Protein AF-A0A256IQ29-F1 (afdb_monomer_lite)

Secondary structure (DSSP, 8-state):
--SSHHHHHHHHHHHHHT----------S--SSSHHHHHHHHHHH-EEEEEEE--STT--EEEEEEEHHHHHHHHHH--TT--THHHHHHHHHHHHHHHHHH-TTEEEEEEEEPPPP-S-----TT-------------EEEESPPPPTT---EEEEEEEEPPS-SSSSS--EEEEEEEE-

Organism: NCBI:txid1383851

Radius of gyration: 22.49 Å; chains: 1; bounding box: 58×73×50 Å

Structure (mmCIF, N/CA/C/O backbone):
data_AF-A0A256IQ29-F1
#
_entry.id   AF-A0A256IQ29-F1
#
loop_
_atom_site.group_PDB
_atom_site.id
_atom_site.type_symbol
_atom_site.label_atom_id
_atom_site.label_alt_id
_atom_site.label_comp_id
_atom_site.label_asym_id
_atom_site.label_entity_id
_atom_site.label_seq_id
_atom_site.pdbx_PDB_ins_code
_atom_site.Cartn_x
_atom_site.Cartn_y
_atom_site.Cartn_z
_atom_site.occupancy
_atom_site.B_iso_or_equiv
_atom_site.auth_seq_id
_atom_site.auth_comp_id
_atom_site.auth_asym_id
_atom_site.auth_atom_id
_atom_site.pdbx_PDB_model_num
ATOM 1 N N . MET A 1 1 ? -9.097 -50.542 -24.139 1.00 53.50 1 MET A N 1
ATOM 2 C CA . MET A 1 1 ? -8.235 -49.340 -24.167 1.00 53.50 1 MET A CA 1
ATOM 3 C C . MET A 1 1 ? -9.128 -48.101 -24.123 1.00 53.50 1 MET A C 1
ATOM 5 O O . MET A 1 1 ? -9.538 -47.631 -25.170 1.00 53.50 1 MET A O 1
ATOM 9 N N . THR A 1 2 ? -9.501 -47.631 -22.929 1.00 51.19 2 THR A N 1
ATOM 10 C CA . THR A 1 2 ? -10.419 -46.484 -22.710 1.00 51.19 2 THR A CA 1
ATOM 11 C C . THR A 1 2 ? -10.137 -45.781 -21.369 1.00 51.19 2 THR A C 1
ATOM 13 O O . THR A 1 2 ? -11.046 -45.243 -20.751 1.00 51.19 2 THR A O 1
ATOM 16 N N . SER A 1 3 ? -8.895 -45.820 -20.865 1.00 56.53 3 SER A N 1
ATOM 17 C CA . SER A 1 3 ? -8.607 -45.416 -19.473 1.00 56.53 3 SER A CA 1
ATOM 18 C C . SER A 1 3 ? -7.755 -44.156 -19.305 1.00 56.53 3 SER A C 1
ATOM 20 O O . SER A 1 3 ? -7.631 -43.680 -18.188 1.00 56.53 3 SER A O 1
ATOM 22 N N . THR A 1 4 ? -7.181 -43.589 -20.367 1.00 57.78 4 THR A N 1
ATOM 23 C CA . THR A 1 4 ? -6.325 -42.389 -20.254 1.00 57.78 4 THR A CA 1
ATOM 24 C C . THR A 1 4 ? -7.068 -41.086 -20.536 1.00 57.78 4 THR A C 1
ATOM 26 O O . THR A 1 4 ? -6.668 -40.035 -20.054 1.00 57.78 4 THR A O 1
ATOM 29 N N . VAL A 1 5 ? -8.177 -41.136 -21.279 1.00 58.78 5 VAL A N 1
ATOM 30 C CA . VAL A 1 5 ? -8.942 -39.930 -21.640 1.00 58.78 5 VAL A CA 1
ATOM 31 C C . VAL A 1 5 ? -9.819 -39.450 -20.480 1.00 58.78 5 VAL A C 1
ATOM 33 O O . VAL A 1 5 ? -9.940 -38.247 -20.277 1.00 58.78 5 VAL A O 1
ATOM 36 N N . LEU A 1 6 ? -10.362 -40.375 -19.675 1.00 60.03 6 LEU A N 1
ATOM 37 C CA . LEU A 1 6 ? -11.176 -40.023 -18.506 1.00 60.03 6 LEU A CA 1
ATOM 38 C C . LEU A 1 6 ? -10.358 -39.310 -17.421 1.00 60.03 6 LEU A C 1
ATOM 40 O O . LEU A 1 6 ? -10.854 -38.355 -16.828 1.00 60.03 6 LEU A O 1
ATOM 44 N N . ASP A 1 7 ? -9.103 -39.710 -17.213 1.00 59.84 7 ASP A N 1
ATOM 45 C CA . ASP A 1 7 ? -8.251 -39.153 -16.155 1.00 59.84 7 ASP A CA 1
ATOM 46 C C . ASP A 1 7 ? -7.838 -37.700 -16.453 1.00 59.84 7 ASP A C 1
ATOM 48 O O . ASP A 1 7 ? -7.867 -36.834 -15.582 1.00 59.84 7 ASP A O 1
ATOM 52 N N . VAL A 1 8 ? -7.583 -37.386 -17.729 1.00 66.88 8 VAL A N 1
ATOM 53 C CA . VAL A 1 8 ? -7.265 -36.019 -18.170 1.00 66.88 8 VAL A CA 1
ATOM 54 C C . VAL A 1 8 ? -8.481 -35.098 -18.054 1.00 66.88 8 VAL A C 1
ATOM 56 O O . VAL A 1 8 ? -8.348 -33.962 -17.601 1.00 66.88 8 VAL A O 1
ATOM 59 N N . THR A 1 9 ? -9.683 -35.571 -18.398 1.00 63.22 9 THR A N 1
ATOM 60 C CA . THR A 1 9 ? -10.907 -34.772 -18.220 1.00 63.22 9 THR A CA 1
ATOM 61 C C . THR A 1 9 ? -11.270 -34.568 -16.752 1.00 63.22 9 THR A C 1
ATOM 63 O O . THR A 1 9 ? -11.722 -33.483 -16.401 1.00 63.22 9 THR A O 1
ATOM 66 N N . VAL A 1 10 ? -11.027 -35.556 -15.881 1.00 62.22 10 VAL A N 1
ATOM 67 C CA . VAL A 1 10 ? -11.241 -35.416 -14.431 1.00 62.22 10 VAL A CA 1
ATOM 68 C C . VAL A 1 10 ? -10.213 -34.461 -13.824 1.00 62.22 10 VAL A C 1
ATOM 70 O O . VAL A 1 10 ? -10.600 -33.586 -13.056 1.00 62.22 10 VAL A O 1
ATOM 73 N N . MET A 1 11 ? -8.937 -34.528 -14.221 1.00 62.03 11 MET A N 1
ATOM 74 C CA . MET A 1 11 ? -7.937 -33.545 -13.787 1.00 62.03 11 MET A CA 1
ATOM 75 C C . MET A 1 11 ? -8.270 -32.121 -14.251 1.00 62.03 11 MET A C 1
ATOM 77 O O . MET A 1 11 ? -8.179 -31.192 -13.451 1.00 62.03 11 MET A O 1
ATOM 81 N N . LEU A 1 12 ? -8.716 -31.931 -15.498 1.00 62.84 12 LEU A N 1
ATOM 82 C CA . LEU A 1 12 ? -9.118 -30.611 -16.001 1.00 62.84 12 LEU A CA 1
ATOM 83 C C . LEU A 1 12 ? -10.393 -30.082 -15.320 1.00 62.84 12 LEU A C 1
ATOM 85 O O . LEU A 1 12 ? -10.501 -28.876 -15.087 1.00 62.84 12 LEU A O 1
ATOM 89 N N . LEU A 1 13 ? -11.328 -30.962 -14.948 1.00 62.78 13 LEU A N 1
ATOM 90 C CA . LEU A 1 13 ? -12.532 -30.601 -14.192 1.00 62.78 13 LEU A CA 1
ATOM 91 C C . LEU A 1 13 ? -12.198 -30.248 -12.729 1.00 62.78 13 LEU A C 1
ATOM 93 O O . LEU A 1 13 ? -12.725 -29.276 -12.196 1.00 62.78 13 LEU A O 1
ATOM 97 N N . CYS A 1 14 ? -11.249 -30.952 -12.106 1.00 56.75 14 CYS A N 1
ATOM 98 C CA . CYS A 1 14 ? -10.737 -30.614 -10.775 1.00 56.75 14 CYS A CA 1
ATOM 99 C C . CYS A 1 14 ? -9.988 -29.272 -10.757 1.00 56.75 14 CYS A C 1
ATOM 101 O O . CYS A 1 14 ? -10.171 -28.496 -9.825 1.00 56.75 14 CYS A O 1
ATOM 103 N N . VAL A 1 15 ? -9.205 -28.956 -11.797 1.00 58.59 15 VAL A N 1
ATOM 104 C CA . VAL A 1 15 ? -8.519 -27.654 -11.915 1.00 58.59 15 VAL A CA 1
ATOM 105 C C . VAL A 1 15 ? -9.512 -26.505 -12.126 1.00 58.59 15 VAL A C 1
ATOM 107 O O . VAL A 1 15 ? -9.315 -25.421 -11.583 1.00 58.59 15 VAL A O 1
ATOM 110 N N . SER A 1 16 ? -10.607 -26.723 -12.860 1.00 48.44 16 SER A N 1
ATOM 111 C CA . SER A 1 16 ? -11.622 -25.680 -13.088 1.00 48.44 16 SER A CA 1
ATOM 112 C C . SER A 1 16 ? -12.564 -25.472 -11.894 1.00 48.44 16 SER A C 1
ATOM 114 O O . SER A 1 16 ? -13.020 -24.351 -11.677 1.00 48.44 16 SER A O 1
ATOM 116 N N . ALA A 1 17 ? -12.787 -26.491 -11.059 1.00 52.62 17 ALA A N 1
ATOM 117 C CA . ALA A 1 17 ? -13.537 -26.351 -9.807 1.00 52.62 17 ALA A CA 1
ATOM 118 C C . ALA A 1 17 ? -12.743 -25.662 -8.674 1.00 52.62 17 ALA A C 1
ATOM 120 O O . ALA A 1 17 ? -13.333 -25.259 -7.673 1.00 52.62 17 ALA A O 1
ATOM 121 N N . SER A 1 18 ? -11.421 -25.488 -8.815 1.00 47.25 18 SER A N 1
ATOM 122 C CA . SER A 1 18 ? -10.577 -24.800 -7.823 1.00 47.25 18 SER A CA 1
ATOM 123 C C . SER A 1 18 ? -10.636 -23.269 -7.879 1.00 47.25 18 SER A C 1
ATOM 125 O O . SER A 1 18 ? -10.020 -22.621 -7.035 1.00 47.25 18 SER A O 1
ATOM 127 N N . VAL A 1 19 ? -11.438 -22.668 -8.767 1.00 46.78 19 VAL A N 1
ATOM 128 C CA . VAL A 1 19 ? -11.896 -21.279 -8.576 1.00 46.78 19 VAL A CA 1
ATOM 129 C C . VAL A 1 19 ? -13.053 -21.303 -7.578 1.00 46.78 19 VAL A C 1
ATOM 131 O O . VAL A 1 19 ? -14.214 -21.049 -7.891 1.00 46.78 19 VAL A O 1
ATOM 134 N N . VAL A 1 20 ? -12.719 -21.680 -6.346 1.00 47.53 20 VAL A N 1
ATOM 135 C CA . VAL A 1 20 ? -13.580 -21.462 -5.194 1.00 47.53 20 VAL A CA 1
ATOM 136 C C . VAL A 1 20 ? -13.686 -19.956 -5.035 1.00 47.53 20 VAL A C 1
ATOM 138 O O . VAL A 1 20 ? -12.695 -19.255 -4.847 1.00 47.53 20 VAL A O 1
ATOM 141 N N . THR A 1 21 ? -14.917 -19.481 -5.156 1.00 48.97 21 THR A N 1
ATOM 142 C CA . THR A 1 21 ? -15.414 -18.233 -4.593 1.00 48.97 21 THR A CA 1
ATOM 143 C C . THR A 1 21 ? -14.569 -17.785 -3.402 1.00 48.97 21 THR A C 1
ATOM 145 O O . THR A 1 21 ? -14.646 -18.387 -2.328 1.00 48.97 21 THR A O 1
ATOM 148 N N . LEU A 1 22 ? -13.800 -16.708 -3.570 1.00 37.94 22 LEU A N 1
ATOM 149 C CA . LEU A 1 22 ? -13.241 -15.961 -2.451 1.00 37.94 22 LEU A CA 1
ATOM 150 C C . LEU A 1 22 ? -14.404 -15.221 -1.770 1.00 37.94 22 LEU A C 1
ATOM 152 O O . LEU A 1 22 ? -14.588 -14.017 -1.905 1.00 37.94 22 LEU A O 1
ATOM 156 N N . GLY A 1 23 ? -15.259 -15.987 -1.097 1.00 39.47 23 GLY A N 1
ATOM 157 C CA . GLY A 1 23 ? -16.216 -15.488 -0.132 1.00 39.47 23 GLY A CA 1
ATOM 158 C C . GLY A 1 23 ? -15.459 -15.157 1.141 1.00 39.47 23 GLY A C 1
ATOM 159 O O . GLY A 1 23 ? -15.469 -15.940 2.086 1.00 39.47 23 GLY A O 1
ATOM 160 N N . ALA A 1 24 ? -14.791 -14.005 1.167 1.00 35.56 24 ALA A N 1
ATOM 161 C CA . ALA A 1 24 ? -14.495 -13.362 2.433 1.00 35.56 24 ALA A CA 1
ATOM 162 C C . ALA A 1 24 ? -15.818 -12.775 2.930 1.00 35.56 24 ALA A C 1
ATOM 164 O O . ALA A 1 24 ? -16.306 -11.755 2.445 1.00 35.56 24 ALA A O 1
ATOM 165 N N . ALA A 1 25 ? -16.438 -13.531 3.830 1.00 39.09 25 ALA A N 1
ATOM 166 C CA . ALA A 1 25 ? -17.582 -13.126 4.615 1.00 39.09 25 ALA A CA 1
ATOM 167 C C . ALA A 1 25 ? -17.385 -11.706 5.162 1.00 39.09 25 ALA A C 1
ATOM 169 O O . ALA A 1 25 ? -16.290 -11.337 5.587 1.00 39.09 25 ALA A O 1
ATOM 170 N N . GLY A 1 26 ? -18.465 -10.924 5.179 1.00 43.34 26 GLY A N 1
ATOM 171 C CA . GLY A 1 26 ? -18.502 -9.680 5.930 1.00 43.34 26 GLY A CA 1
ATOM 172 C C . GLY A 1 26 ? -18.191 -9.956 7.399 1.00 43.34 26 GLY A C 1
ATOM 173 O O . GLY A 1 26 ? -19.036 -10.470 8.127 1.00 43.34 26 GLY A O 1
ATOM 174 N N . GLY A 1 27 ? -16.976 -9.611 7.815 1.00 35.50 27 GLY A N 1
ATOM 175 C CA . GLY A 1 27 ? -16.582 -9.475 9.208 1.00 35.50 27 GLY A CA 1
ATOM 176 C C . GLY A 1 27 ? -16.768 -8.024 9.628 1.00 35.50 27 GLY A C 1
ATOM 177 O O . GLY A 1 27 ? -15.855 -7.212 9.515 1.00 35.50 27 GLY A O 1
ATOM 178 N N . GLY A 1 28 ? -17.975 -7.676 10.068 1.00 48.12 28 GLY A N 1
ATOM 179 C CA . GLY A 1 28 ? -18.133 -6.582 11.021 1.00 48.12 28 GLY A CA 1
ATOM 180 C C . GLY A 1 28 ? -17.765 -7.102 12.413 1.00 48.12 28 GLY A C 1
ATOM 181 O O . GLY A 1 28 ? -18.226 -8.185 12.761 1.00 48.12 28 GLY A O 1
ATOM 182 N N . ALA A 1 29 ? -17.000 -6.304 13.174 1.00 44.50 29 ALA A N 1
ATOM 183 C CA . ALA A 1 29 ? -16.336 -6.603 14.459 1.00 44.50 29 ALA A CA 1
ATOM 184 C C . ALA A 1 29 ? -15.037 -7.407 14.253 1.00 44.50 29 ALA A C 1
ATOM 186 O O . ALA A 1 29 ? -15.096 -8.552 13.841 1.00 44.50 29 ALA A O 1
ATOM 187 N N . GLU A 1 30 ? -13.820 -6.871 14.402 1.00 44.81 30 GLU A N 1
ATOM 188 C CA . GLU A 1 30 ? -13.271 -6.144 15.555 1.00 44.81 30 GLU A CA 1
ATOM 189 C C . GLU A 1 30 ? -12.172 -5.156 15.093 1.00 44.81 30 GLU A C 1
ATOM 191 O O . GLU A 1 30 ? -10.987 -5.473 15.058 1.00 44.81 30 GLU A O 1
ATOM 196 N N . THR A 1 31 ? -12.531 -3.940 14.678 1.00 55.41 31 THR A N 1
ATOM 197 C CA . THR A 1 31 ? -11.521 -2.902 14.397 1.00 55.41 31 THR A CA 1
ATOM 198 C C . THR A 1 31 ? -11.238 -2.105 15.655 1.00 55.41 31 THR A C 1
ATOM 200 O O . THR A 1 31 ? -12.104 -1.352 16.091 1.00 55.41 31 THR A O 1
ATOM 203 N N . GLY A 1 32 ? -10.044 -2.254 16.220 1.00 60.50 32 GLY A N 1
ATOM 204 C CA . GLY A 1 32 ? -9.569 -1.350 17.265 1.00 60.50 32 GLY A CA 1
ATOM 205 C C . GLY A 1 32 ? -8.094 -1.536 17.588 1.00 60.50 32 GLY A C 1
ATOM 206 O O . GLY A 1 32 ? -7.318 -0.598 17.466 1.00 60.50 32 GLY A O 1
ATOM 207 N N . GLU A 1 33 ? -7.675 -2.752 17.940 1.00 62.44 33 GLU A N 1
ATOM 208 C CA . GLU A 1 33 ? -6.349 -2.920 18.553 1.00 62.44 33 GLU A CA 1
ATOM 209 C C . GLU A 1 33 ? -5.281 -3.439 17.574 1.00 62.44 33 GLU A C 1
ATOM 211 O O . GLU A 1 33 ? -4.184 -2.880 17.506 1.00 62.44 33 GLU A O 1
ATOM 216 N N . TYR A 1 34 ? -5.620 -4.426 16.734 1.00 76.06 34 TYR A N 1
ATOM 217 C CA . TYR A 1 34 ? -4.647 -5.130 15.880 1.00 76.06 34 TYR A CA 1
ATOM 218 C C . TYR A 1 34 ? -4.749 -4.827 14.381 1.00 76.06 34 TYR A C 1
ATOM 220 O O . TYR A 1 34 ? -3.922 -5.302 13.610 1.00 76.06 34 TYR A O 1
ATOM 228 N N . ALA A 1 35 ? -5.677 -3.962 13.962 1.00 87.94 35 ALA A N 1
ATOM 229 C CA . ALA A 1 35 ? -5.927 -3.685 12.543 1.00 87.94 35 ALA A CA 1
ATOM 230 C C . ALA A 1 35 ? -4.673 -3.217 11.775 1.00 87.94 35 ALA A C 1
ATOM 232 O O . ALA A 1 35 ? -4.469 -3.598 10.624 1.00 87.94 35 ALA A O 1
ATOM 233 N N . ALA A 1 36 ? -3.800 -2.430 12.414 1.00 92.31 36 ALA A N 1
ATOM 234 C CA . ALA A 1 36 ? -2.538 -2.014 11.805 1.00 92.31 36 ALA A CA 1
ATOM 235 C C . ALA A 1 36 ? -1.549 -3.185 11.651 1.00 92.31 36 ALA A C 1
ATOM 237 O O . ALA A 1 36 ? -0.855 -3.270 10.640 1.00 92.31 36 ALA A O 1
ATOM 238 N N . VAL A 1 37 ? -1.495 -4.096 12.631 1.00 94.19 37 VAL A N 1
ATOM 239 C CA . VAL A 1 37 ? -0.633 -5.290 12.610 1.00 94.19 37 VAL A CA 1
ATOM 240 C C . VAL A 1 37 ? -1.103 -6.273 11.545 1.00 94.19 37 VAL A C 1
ATOM 242 O O . VAL A 1 37 ? -0.282 -6.714 10.746 1.00 94.19 37 VAL A O 1
ATOM 245 N N . ASP A 1 38 ? -2.407 -6.533 11.465 1.00 93.88 38 ASP A N 1
ATOM 246 C CA . ASP A 1 38 ? -2.993 -7.405 10.443 1.00 93.88 38 ASP A CA 1
ATOM 247 C C . ASP A 1 38 ? -2.753 -6.845 9.035 1.00 93.88 38 ASP A C 1
ATOM 249 O O . ASP A 1 38 ? -2.369 -7.567 8.115 1.00 93.88 38 ASP A O 1
ATOM 253 N N . ALA A 1 39 ? -2.905 -5.527 8.867 1.00 95.12 39 ALA A N 1
ATOM 254 C CA . ALA A 1 39 ? -2.580 -4.855 7.616 1.00 95.12 39 ALA A CA 1
ATOM 255 C C . ALA A 1 39 ? -1.083 -4.957 7.279 1.00 95.12 39 ALA A C 1
ATOM 257 O O . ALA A 1 39 ? -0.738 -5.169 6.119 1.00 95.12 39 ALA A O 1
ATOM 258 N N . ALA A 1 40 ? -0.183 -4.845 8.259 1.00 95.38 40 ALA A N 1
ATOM 259 C CA . ALA A 1 40 ? 1.252 -4.993 8.024 1.00 95.38 40 ALA A CA 1
ATOM 260 C C . ALA A 1 40 ? 1.658 -6.429 7.668 1.00 95.38 40 ALA A C 1
ATOM 262 O O . ALA A 1 40 ? 2.479 -6.609 6.767 1.00 95.38 40 ALA A O 1
ATOM 263 N N . ASP A 1 41 ? 1.074 -7.435 8.322 1.00 95.88 41 ASP A N 1
ATOM 264 C CA . ASP A 1 41 ? 1.281 -8.846 7.978 1.00 95.88 41 ASP A CA 1
ATOM 265 C C . ASP A 1 41 ? 0.814 -9.126 6.547 1.00 95.88 41 ASP A C 1
ATOM 267 O O . ASP A 1 41 ? 1.540 -9.701 5.731 1.00 95.88 41 ASP A O 1
ATOM 271 N N . ARG A 1 42 ? -0.353 -8.585 6.191 1.00 95.81 42 ARG A N 1
ATOM 272 C CA . ARG A 1 42 ? -0.881 -8.648 4.832 1.00 95.81 42 ARG A CA 1
ATOM 273 C C . ARG A 1 42 ? 0.025 -7.947 3.821 1.00 95.81 42 ARG A C 1
ATOM 275 O O . ARG A 1 42 ? 0.279 -8.505 2.760 1.00 95.81 42 ARG A O 1
ATOM 282 N N . ILE A 1 43 ? 0.563 -6.766 4.135 1.00 96.62 43 ILE A N 1
ATOM 283 C CA . ILE A 1 43 ? 1.528 -6.067 3.267 1.00 96.62 43 ILE A CA 1
ATOM 284 C C . ILE A 1 43 ? 2.783 -6.920 3.040 1.00 96.62 43 ILE A C 1
ATOM 286 O O . ILE A 1 43 ? 3.323 -6.953 1.932 1.00 96.62 43 ILE A O 1
ATOM 290 N N . ALA A 1 44 ? 3.260 -7.601 4.080 1.00 96.19 44 ALA A N 1
ATOM 291 C CA . ALA A 1 44 ? 4.467 -8.410 4.012 1.00 96.19 44 ALA A CA 1
ATOM 292 C C . ALA A 1 44 ? 4.277 -9.724 3.233 1.00 96.19 44 ALA A C 1
ATOM 294 O O . ALA A 1 44 ? 5.240 -10.210 2.640 1.00 96.19 44 ALA A O 1
ATOM 295 N N . THR A 1 45 ? 3.070 -10.299 3.234 1.00 95.94 45 THR A N 1
ATOM 296 C CA . THR A 1 45 ? 2.830 -11.668 2.745 1.00 95.94 45 THR A CA 1
ATOM 297 C C . THR A 1 45 ? 1.937 -11.757 1.509 1.00 95.94 45 THR A C 1
ATOM 299 O O . THR A 1 45 ? 2.116 -12.675 0.704 1.00 95.94 45 THR A O 1
ATOM 302 N N . GLU A 1 46 ? 0.996 -10.829 1.307 1.00 96.44 46 GLU A N 1
ATOM 303 C CA . GLU A 1 46 ? 0.108 -10.864 0.145 1.00 96.44 46 GLU A CA 1
ATOM 304 C C . GLU A 1 46 ? 0.895 -10.559 -1.130 1.00 96.44 46 GLU A C 1
ATOM 306 O O . GLU A 1 46 ? 1.620 -9.566 -1.226 1.00 96.44 46 GLU A O 1
ATOM 311 N N . THR A 1 47 ? 0.709 -11.416 -2.133 1.00 96.88 47 THR A N 1
ATOM 312 C CA . THR A 1 47 ? 1.244 -11.224 -3.479 1.00 96.88 47 THR A CA 1
ATOM 313 C C . THR A 1 47 ? 0.177 -10.654 -4.401 1.00 96.88 47 THR A C 1
ATOM 315 O O . THR A 1 47 ? -1.008 -10.981 -4.312 1.00 96.88 47 THR A O 1
ATOM 318 N 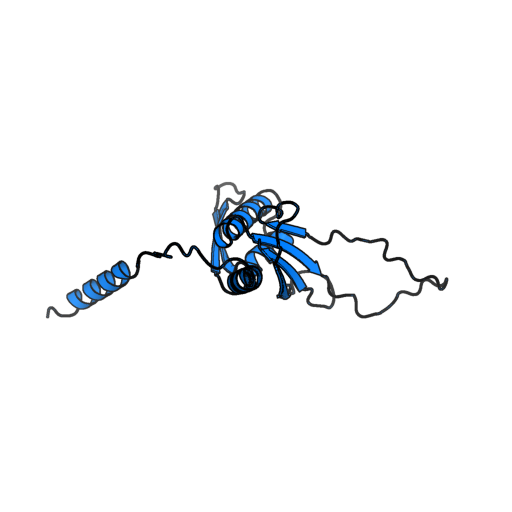N . ALA A 1 48 ? 0.602 -9.791 -5.315 1.00 96.19 48 ALA A N 1
ATOM 319 C CA . ALA A 1 48 ? -0.262 -9.176 -6.301 1.00 96.19 48 ALA A CA 1
ATOM 320 C C . ALA A 1 48 ? 0.439 -9.079 -7.655 1.00 96.19 48 ALA A C 1
ATOM 322 O O . ALA A 1 48 ? 1.666 -9.042 -7.760 1.00 96.19 48 ALA A O 1
ATOM 323 N N . THR A 1 49 ? -0.379 -9.026 -8.703 1.00 95.75 49 THR A N 1
ATOM 324 C CA . THR A 1 49 ? 0.072 -8.864 -10.082 1.00 95.75 49 THR A CA 1
ATOM 325 C C . THR A 1 49 ? -0.394 -7.508 -10.594 1.00 95.75 49 THR A C 1
ATOM 327 O O . THR A 1 49 ? -1.592 -7.236 -10.620 1.00 95.75 49 THR A O 1
ATOM 330 N N . VAL A 1 50 ? 0.550 -6.666 -11.010 1.00 94.88 50 VAL A N 1
ATOM 331 C CA . VAL A 1 50 ? 0.303 -5.338 -11.579 1.00 94.88 50 VAL A CA 1
ATOM 332 C C . VAL A 1 50 ? 0.682 -5.365 -13.051 1.00 94.88 50 VAL A C 1
ATOM 334 O O . VAL A 1 50 ? 1.826 -5.661 -13.392 1.00 94.88 50 VAL A O 1
ATOM 337 N N . THR A 1 51 ? -0.275 -5.044 -13.919 1.00 93.06 51 THR A N 1
ATOM 338 C CA . THR A 1 51 ? -0.034 -4.870 -15.355 1.00 93.06 51 THR A CA 1
ATOM 339 C C . THR 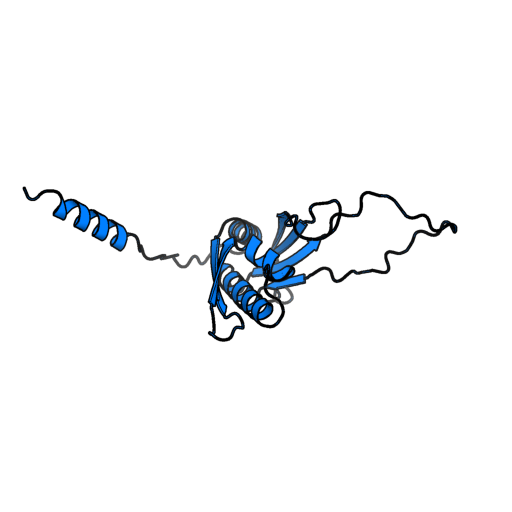A 1 51 ? -0.192 -3.400 -15.711 1.00 93.06 51 THR A C 1
ATOM 341 O O . THR A 1 51 ? -1.161 -2.763 -15.303 1.00 93.06 51 THR A O 1
ATOM 344 N N . TYR A 1 52 ? 0.771 -2.861 -16.449 1.00 89.25 52 TYR A N 1
ATOM 345 C CA . TYR A 1 52 ? 0.787 -1.470 -16.878 1.00 89.25 52 TYR A CA 1
ATOM 346 C C . TYR A 1 52 ? 1.295 -1.372 -18.311 1.00 89.25 52 TYR A C 1
ATOM 348 O O . TYR A 1 52 ? 2.113 -2.174 -18.765 1.00 89.25 52 TYR A O 1
ATOM 356 N N . GLU A 1 53 ? 0.783 -0.388 -19.031 1.00 87.94 53 GLU A N 1
ATOM 357 C CA . GLU A 1 53 ? 1.251 -0.066 -20.373 1.00 87.94 53 GLU A CA 1
ATOM 358 C C . GLU A 1 53 ? 2.616 0.610 -20.286 1.00 87.94 53 GLU A C 1
ATOM 360 O O . GLU A 1 53 ? 2.864 1.409 -19.380 1.00 87.94 53 GLU A O 1
ATOM 365 N N . VAL A 1 54 ? 3.483 0.331 -21.249 1.00 83.75 54 VAL A N 1
ATOM 366 C CA . VAL A 1 54 ? 4.801 0.946 -21.396 1.00 83.75 54 VAL A CA 1
ATOM 367 C C . VAL A 1 54 ? 4.861 1.633 -22.747 1.00 83.75 54 VAL A C 1
ATOM 369 O O . VAL A 1 54 ? 4.323 1.128 -23.731 1.00 83.75 54 VAL A O 1
ATOM 372 N N . ASP A 1 55 ? 5.512 2.790 -22.793 1.00 73.62 55 ASP A N 1
ATOM 373 C CA . ASP A 1 55 ? 5.692 3.495 -24.056 1.00 73.62 55 ASP A CA 1
ATOM 374 C C . ASP A 1 55 ? 6.620 2.725 -24.987 1.00 73.62 55 ASP A C 1
ATOM 376 O O . ASP A 1 55 ? 7.681 2.230 -24.601 1.00 73.62 55 ASP A O 1
ATOM 380 N N . GLY A 1 56 ? 6.182 2.624 -26.233 1.00 68.31 56 GLY A N 1
ATOM 381 C CA . GLY A 1 56 ? 6.856 1.948 -27.325 1.00 68.31 56 GLY A CA 1
ATOM 382 C C . GLY A 1 56 ? 5.967 2.000 -28.559 1.00 68.31 56 GLY A C 1
ATOM 383 O O . GLY A 1 56 ? 4.770 2.265 -28.450 1.00 68.31 56 GLY A O 1
ATOM 384 N N . GLU A 1 57 ? 6.544 1.742 -29.730 1.00 61.12 57 GLU A N 1
ATOM 385 C CA . GLU A 1 57 ? 5.823 1.839 -31.009 1.00 61.12 57 GLU A CA 1
ATOM 386 C C . GLU A 1 57 ? 4.612 0.883 -31.096 1.00 61.12 57 GLU A C 1
ATOM 388 O O . GLU A 1 57 ? 3.672 1.159 -31.835 1.00 61.12 57 GLU A O 1
ATOM 393 N N . ASP A 1 58 ? 4.583 -0.168 -30.263 1.00 74.88 58 ASP A N 1
ATOM 394 C CA . ASP A 1 58 ? 3.571 -1.234 -30.284 1.00 74.88 58 ASP A CA 1
ATOM 395 C C . ASP A 1 58 ? 2.603 -1.247 -29.077 1.00 74.88 58 ASP A C 1
ATOM 397 O O . ASP A 1 58 ? 1.929 -2.252 -28.854 1.00 74.88 58 ASP A O 1
ATOM 401 N N . HIS A 1 59 ? 2.524 -0.183 -28.260 1.00 67.81 59 HIS A N 1
ATOM 402 C CA . HIS A 1 59 ? 1.678 -0.154 -27.043 1.00 67.81 59 HIS A CA 1
ATOM 403 C C . HIS A 1 59 ? 1.862 -1.390 -26.130 1.00 67.81 59 HIS A C 1
ATOM 405 O O . HIS A 1 59 ? 0.903 -2.008 -25.661 1.00 67.81 59 HIS A O 1
ATOM 411 N N . GLY A 1 60 ? 3.111 -1.795 -25.892 1.00 81.38 60 GLY A N 1
ATOM 412 C CA . GLY A 1 60 ? 3.411 -2.995 -25.113 1.00 81.38 60 GLY A CA 1
ATOM 413 C C . GLY A 1 60 ? 3.006 -2.866 -23.639 1.00 81.38 60 GLY A C 1
ATOM 414 O O . GLY A 1 60 ? 3.222 -1.836 -23.009 1.00 81.38 60 GLY A O 1
ATOM 415 N N . SER A 1 61 ? 2.473 -3.935 -23.046 1.00 89.31 61 SER A N 1
ATOM 416 C CA . SER A 1 61 ? 2.222 -4.012 -21.599 1.00 89.31 61 SER A CA 1
ATOM 417 C C . SER A 1 61 ? 3.330 -4.775 -20.873 1.00 89.31 61 SER A C 1
ATOM 419 O O . SER A 1 61 ? 3.826 -5.783 -21.380 1.00 89.31 61 SER A O 1
ATOM 421 N N . ARG A 1 62 ? 3.672 -4.359 -19.650 1.00 88.38 62 ARG A N 1
ATOM 422 C CA . ARG A 1 62 ? 4.516 -5.123 -18.719 1.00 88.38 62 ARG A CA 1
ATOM 423 C C . ARG A 1 62 ? 3.702 -5.593 -17.521 1.00 88.38 62 ARG A C 1
ATOM 425 O O . ARG A 1 62 ? 2.811 -4.893 -17.048 1.00 88.38 62 ARG A O 1
ATOM 432 N N . THR A 1 63 ? 4.064 -6.762 -17.003 1.00 92.38 63 THR A N 1
ATOM 433 C CA . THR A 1 63 ? 3.451 -7.361 -15.815 1.00 92.38 63 THR A CA 1
ATOM 434 C C . THR A 1 63 ? 4.512 -7.598 -14.747 1.00 92.38 63 THR A C 1
ATOM 436 O O . THR A 1 63 ? 5.576 -8.146 -15.030 1.00 92.38 63 THR A O 1
ATOM 439 N N . VAL A 1 64 ? 4.214 -7.192 -13.516 1.00 92.31 64 VAL A N 1
ATOM 440 C CA . VAL A 1 64 ? 5.049 -7.397 -12.329 1.00 92.31 64 VAL A CA 1
ATOM 441 C C . VAL A 1 64 ? 4.248 -8.206 -11.318 1.00 92.31 64 VAL A C 1
ATOM 443 O O . VAL A 1 64 ? 3.122 -7.841 -10.995 1.00 92.31 64 VAL A O 1
ATOM 446 N N . HIS A 1 65 ? 4.830 -9.294 -10.819 1.00 95.12 65 HIS A N 1
ATOM 447 C CA . HIS A 1 65 ? 4.276 -10.099 -9.734 1.00 95.12 65 HIS A CA 1
ATOM 448 C C . HIS A 1 65 ? 5.208 -10.002 -8.527 1.00 95.12 65 HIS A C 1
ATOM 450 O O . HIS A 1 65 ? 6.387 -10.338 -8.644 1.00 95.12 65 HIS A O 1
ATOM 456 N N . ALA A 1 66 ? 4.700 -9.499 -7.405 1.00 94.88 66 ALA A N 1
ATOM 457 C CA . ALA A 1 66 ? 5.487 -9.242 -6.202 1.00 94.88 66 ALA A CA 1
ATOM 458 C C . ALA A 1 66 ? 4.590 -9.173 -4.957 1.00 94.88 66 ALA A C 1
ATOM 460 O O . ALA A 1 66 ? 3.363 -9.111 -5.070 1.00 94.88 66 ALA A O 1
ATOM 461 N N . THR A 1 67 ?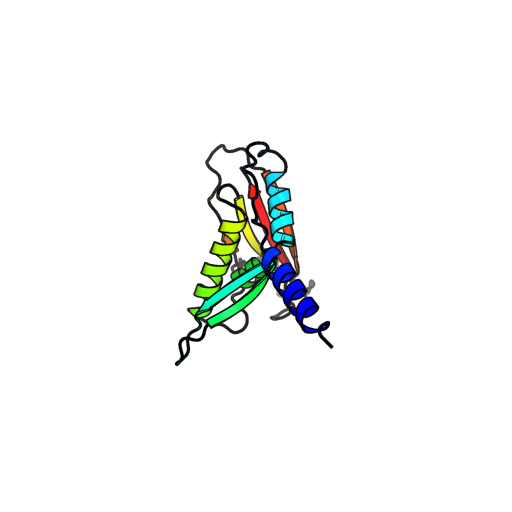 5.193 -9.157 -3.770 1.00 96.44 67 THR A N 1
ATOM 462 C CA . THR A 1 67 ? 4.476 -8.823 -2.528 1.00 96.44 67 THR A CA 1
ATOM 463 C C . THR A 1 67 ? 4.018 -7.362 -2.519 1.00 96.44 67 THR A C 1
ATOM 465 O O . THR A 1 67 ? 4.591 -6.517 -3.214 1.00 96.44 67 THR A O 1
ATOM 468 N N . LEU A 1 68 ? 3.011 -7.020 -1.709 1.00 96.75 68 LEU A N 1
ATOM 469 C CA . LEU A 1 68 ? 2.581 -5.622 -1.553 1.00 96.75 68 LEU A CA 1
ATOM 470 C C . LEU A 1 68 ? 3.723 -4.734 -1.022 1.00 96.75 68 LEU A C 1
ATOM 472 O O . LEU A 1 68 ? 3.909 -3.620 -1.513 1.00 96.75 68 LEU A O 1
ATOM 476 N N . ALA A 1 69 ? 4.537 -5.233 -0.085 1.00 95.62 69 ALA A N 1
ATOM 477 C CA . ALA A 1 69 ? 5.731 -4.539 0.405 1.00 95.62 69 ALA A CA 1
ATOM 478 C C . ALA A 1 69 ? 6.738 -4.234 -0.719 1.00 95.62 69 ALA A C 1
ATOM 480 O O . ALA A 1 69 ? 7.281 -3.130 -0.792 1.00 95.62 69 ALA A O 1
ATOM 481 N N . GLU A 1 70 ? 6.967 -5.186 -1.624 1.00 93.56 70 GLU A N 1
ATOM 482 C CA . GLU A 1 70 ? 7.855 -4.998 -2.775 1.00 93.56 70 GLU A CA 1
ATOM 483 C C . GLU A 1 70 ? 7.261 -4.038 -3.814 1.00 93.56 70 GLU A C 1
ATOM 485 O O . GLU A 1 70 ? 7.995 -3.219 -4.367 1.00 93.56 70 GLU A O 1
ATOM 490 N N . LEU A 1 71 ? 5.946 -4.082 -4.063 1.00 94.25 71 LEU A N 1
ATOM 491 C CA . LEU A 1 71 ? 5.263 -3.113 -4.929 1.00 94.25 71 LEU A CA 1
ATOM 492 C C . LEU A 1 71 ? 5.400 -1.685 -4.391 1.00 94.25 71 LEU A C 1
ATOM 494 O O . LEU A 1 71 ? 5.678 -0.764 -5.162 1.00 94.25 71 LEU A O 1
ATOM 498 N N . LEU A 1 72 ? 5.277 -1.500 -3.075 1.00 94.06 72 LEU A N 1
ATOM 499 C CA . LEU A 1 72 ? 5.509 -0.220 -2.404 1.00 94.06 72 LEU A CA 1
ATOM 500 C C . LEU A 1 72 ? 6.969 0.238 -2.526 1.00 94.06 72 LEU A C 1
ATOM 502 O O . LEU A 1 72 ? 7.230 1.389 -2.878 1.00 94.06 72 LEU A O 1
ATOM 506 N N . ALA A 1 73 ? 7.927 -0.663 -2.302 1.00 90.25 73 ALA A N 1
ATOM 507 C CA . ALA A 1 73 ? 9.353 -0.379 -2.449 1.00 90.25 73 ALA A CA 1
ATOM 508 C C . ALA A 1 73 ? 9.729 0.021 -3.890 1.00 90.25 73 ALA A C 1
ATOM 510 O O . ALA A 1 73 ? 10.474 0.982 -4.097 1.00 90.25 73 ALA A O 1
ATOM 511 N N . MET A 1 74 ? 9.192 -0.684 -4.892 1.00 88.94 74 MET A N 1
ATOM 512 C CA . MET A 1 74 ? 9.366 -0.344 -6.308 1.00 88.94 74 MET A CA 1
ATOM 513 C C . MET A 1 74 ? 8.674 0.974 -6.663 1.00 88.94 74 MET A C 1
ATOM 515 O O . MET A 1 74 ? 9.234 1.768 -7.406 1.00 88.94 74 MET A O 1
ATOM 519 N N . SER A 1 75 ? 7.499 1.254 -6.099 1.00 89.69 75 SER A N 1
ATOM 520 C CA . SER A 1 75 ? 6.785 2.521 -6.318 1.00 89.69 75 SER A CA 1
ATOM 521 C C . SER A 1 75 ? 7.532 3.724 -5.742 1.00 89.69 75 SER A C 1
ATOM 523 O O . SER A 1 75 ? 7.491 4.803 -6.323 1.00 89.69 75 SER A O 1
ATOM 525 N N . ALA A 1 76 ? 8.228 3.542 -4.616 1.00 85.25 76 ALA A N 1
ATOM 526 C CA . ALA A 1 76 ? 9.029 4.591 -3.991 1.00 85.25 76 ALA A CA 1
ATOM 527 C C . ALA A 1 76 ? 10.332 4.879 -4.746 1.00 85.25 76 ALA A C 1
ATOM 529 O O . ALA A 1 76 ? 10.786 6.017 -4.757 1.00 85.25 76 ALA A O 1
ATOM 530 N N . ARG A 1 77 ? 10.928 3.871 -5.392 1.00 77.50 77 ARG A N 1
ATOM 531 C CA . ARG A 1 77 ? 12.162 4.030 -6.183 1.00 77.50 77 ARG A CA 1
ATOM 532 C C . ARG A 1 77 ? 11.933 4.313 -7.670 1.00 77.50 77 ARG A C 1
ATOM 534 O O . ARG A 1 77 ? 12.864 4.758 -8.331 1.00 77.50 77 ARG A O 1
ATOM 541 N N . GLY A 1 78 ? 10.741 4.026 -8.188 1.00 64.62 78 GLY A N 1
ATOM 542 C CA . GLY A 1 78 ? 10.486 3.877 -9.621 1.00 64.62 78 GLY A CA 1
ATOM 543 C C . GLY A 1 78 ? 10.676 2.426 -10.085 1.00 64.62 78 GLY A C 1
ATOM 544 O O . GLY A 1 78 ? 11.512 1.682 -9.558 1.00 64.62 78 GLY A O 1
ATOM 545 N N . ALA A 1 79 ? 9.868 1.998 -11.060 1.00 58.34 79 ALA A N 1
ATOM 546 C CA . ALA A 1 79 ? 9.936 0.640 -11.594 1.00 58.34 79 ALA A CA 1
ATOM 547 C C . ALA A 1 79 ? 11.307 0.376 -12.250 1.00 58.34 79 ALA A C 1
ATOM 549 O O . ALA A 1 79 ? 11.816 1.226 -12.982 1.00 58.34 79 ALA A O 1
ATOM 550 N N . PRO A 1 80 ? 11.919 -0.804 -12.047 1.00 59.06 80 PRO A N 1
ATOM 551 C CA . PRO A 1 80 ? 13.229 -1.093 -12.617 1.00 59.06 80 PRO A CA 1
ATOM 552 C C . PRO A 1 80 ? 13.182 -1.090 -14.154 1.00 59.06 80 PRO A C 1
ATOM 554 O O . PRO A 1 80 ? 12.471 -1.889 -14.764 1.00 59.06 80 PRO A O 1
ATOM 557 N N . GLY A 1 81 ? 13.989 -0.226 -14.779 1.00 59.03 81 GLY A N 1
ATOM 558 C CA . GLY A 1 81 ? 14.118 -0.150 -16.240 1.00 59.03 81 GLY A CA 1
ATOM 559 C C . GLY A 1 81 ? 12.912 0.478 -16.943 1.00 59.03 81 GLY A C 1
ATOM 560 O O . GLY A 1 81 ? 12.601 0.090 -18.076 1.00 59.03 81 GLY A O 1
ATOM 561 N N . VAL A 1 82 ? 12.205 1.381 -16.257 1.00 59.91 82 VAL A N 1
ATOM 562 C CA . VAL A 1 82 ? 11.155 2.226 -16.830 1.00 59.91 82 VAL A CA 1
ATOM 563 C C . VAL A 1 82 ? 11.389 3.659 -16.363 1.00 59.91 82 VAL A C 1
ATOM 565 O O . VAL A 1 82 ? 11.254 3.944 -15.176 1.00 59.91 82 VAL 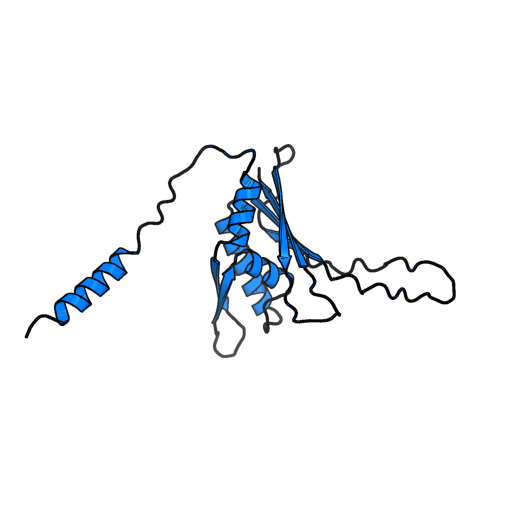A O 1
ATOM 568 N N . ASP A 1 83 ? 11.723 4.541 -17.299 1.00 63.34 83 ASP A N 1
ATOM 569 C CA . ASP A 1 83 ? 11.819 5.980 -17.053 1.00 63.34 83 ASP A CA 1
ATOM 570 C C . ASP A 1 83 ? 10.515 6.670 -17.503 1.00 63.34 83 ASP A C 1
ATOM 572 O O . ASP A 1 83 ? 9.803 6.157 -18.371 1.00 63.34 83 ASP A O 1
ATOM 576 N N . GLY A 1 84 ? 10.193 7.831 -16.923 1.00 73.25 84 GLY A N 1
ATOM 577 C CA . GLY A 1 84 ? 9.060 8.670 -17.348 1.00 73.25 84 GLY A CA 1
ATOM 578 C C . GLY A 1 84 ? 7.668 8.058 -17.114 1.00 73.25 84 GLY A C 1
ATOM 579 O O . GLY A 1 84 ? 7.432 7.377 -16.114 1.00 73.25 84 GLY A O 1
ATOM 580 N N . ASP A 1 85 ? 6.745 8.294 -18.054 1.00 78.31 85 ASP A N 1
ATOM 581 C CA . ASP A 1 85 ? 5.302 8.017 -17.934 1.00 78.31 85 ASP A CA 1
ATOM 582 C C . ASP A 1 85 ? 4.953 6.542 -17.658 1.00 78.31 85 ASP A C 1
ATOM 584 O O . ASP A 1 85 ? 3.926 6.239 -17.042 1.00 78.31 85 ASP A O 1
ATOM 588 N N . GLY A 1 86 ? 5.784 5.598 -18.110 1.00 81.19 86 GLY A N 1
ATOM 589 C CA . GLY A 1 86 ? 5.609 4.178 -17.795 1.00 81.19 8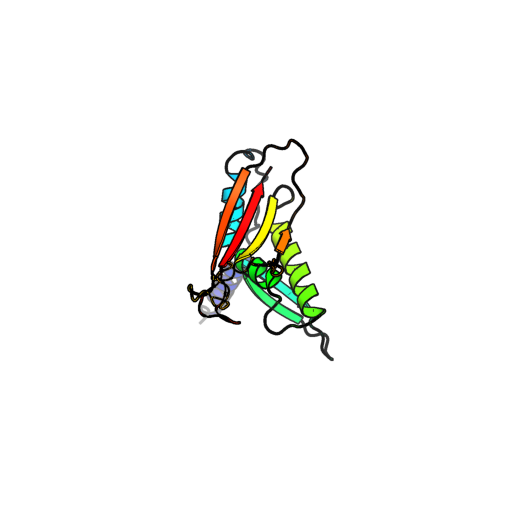6 GLY A CA 1
ATOM 590 C C . GLY A 1 86 ? 5.853 3.872 -16.312 1.00 81.19 86 GLY A C 1
ATOM 591 O O . GLY A 1 86 ? 5.176 3.018 -15.733 1.00 81.19 86 GLY A O 1
ATOM 592 N N . GLY A 1 87 ? 6.797 4.580 -15.684 1.00 84.38 87 GLY A N 1
ATOM 593 C CA . GLY A 1 87 ? 7.085 4.474 -14.256 1.00 84.38 87 GLY A CA 1
ATOM 594 C C . GLY A 1 87 ? 5.930 5.020 -13.420 1.00 84.38 87 GLY A C 1
ATOM 595 O O . GLY A 1 87 ? 5.520 4.380 -12.450 1.00 84.38 87 GLY A O 1
ATOM 596 N N . ASP A 1 88 ? 5.339 6.133 -13.858 1.00 87.50 88 ASP A N 1
ATOM 597 C CA . ASP A 1 88 ? 4.157 6.724 -13.227 1.00 87.50 88 ASP A CA 1
ATOM 598 C C . ASP A 1 88 ? 2.923 5.826 -13.364 1.00 87.50 88 ASP A C 1
ATOM 600 O O . ASP A 1 88 ? 2.224 5.593 -12.379 1.00 87.50 88 ASP A O 1
ATOM 604 N N . ARG A 1 89 ? 2.695 5.218 -14.536 1.00 90.19 89 ARG A N 1
ATOM 605 C CA . ARG A 1 89 ? 1.624 4.221 -14.727 1.00 90.19 89 ARG A CA 1
ATOM 606 C C . ARG A 1 89 ? 1.790 3.009 -13.824 1.00 90.19 89 ARG A C 1
ATOM 608 O O . ARG A 1 89 ? 0.820 2.592 -13.189 1.00 90.19 89 ARG A O 1
ATOM 615 N N . PHE A 1 90 ? 2.998 2.447 -13.750 1.00 91.56 90 PHE A N 1
ATOM 616 C CA . PHE A 1 90 ? 3.281 1.365 -12.809 1.00 91.56 90 PHE A CA 1
ATOM 617 C C . PHE A 1 90 ? 2.973 1.802 -11.378 1.00 91.56 90 PHE A C 1
ATOM 619 O O . PHE A 1 90 ? 2.252 1.096 -10.674 1.00 91.56 90 PHE A O 1
ATOM 626 N N . ARG A 1 91 ? 3.478 2.973 -10.967 1.00 92.12 91 ARG A N 1
ATOM 627 C CA . ARG A 1 91 ? 3.271 3.522 -9.628 1.00 92.12 91 ARG A CA 1
ATOM 628 C C . ARG A 1 91 ? 1.783 3.655 -9.327 1.00 92.12 91 ARG A C 1
ATOM 630 O O . ARG A 1 91 ? 1.327 3.088 -8.344 1.00 92.12 91 ARG A O 1
ATOM 637 N N . SER A 1 92 ? 1.002 4.318 -10.177 1.00 93.94 92 SER A N 1
ATOM 638 C CA . SER A 1 92 ? -0.442 4.476 -9.973 1.00 93.94 92 SER A CA 1
ATOM 639 C C . SER A 1 92 ? -1.156 3.134 -9.812 1.00 93.94 92 SER A C 1
ATOM 641 O O . SER A 1 92 ? -1.913 2.966 -8.859 1.00 93.94 92 SER A O 1
ATOM 643 N N . ARG A 1 93 ? -0.871 2.151 -10.678 1.00 95.56 93 ARG A N 1
ATOM 644 C CA . ARG A 1 93 ? -1.490 0.816 -10.605 1.00 95.56 93 ARG A CA 1
ATOM 645 C C . ARG A 1 93 ? -1.069 0.026 -9.370 1.00 95.56 93 ARG A C 1
ATOM 647 O O . ARG A 1 93 ? -1.880 -0.692 -8.791 1.00 95.56 93 ARG A O 1
ATOM 654 N N . ALA A 1 94 ? 0.189 0.149 -8.960 1.00 95.19 94 ALA A N 1
ATOM 655 C CA . ALA A 1 94 ? 0.689 -0.487 -7.751 1.00 95.19 94 ALA A CA 1
ATOM 656 C C . ALA A 1 94 ? 0.024 0.100 -6.497 1.00 95.19 94 ALA A C 1
ATOM 658 O O . ALA A 1 94 ? -0.431 -0.662 -5.647 1.00 95.19 94 ALA A O 1
ATOM 659 N N . LEU A 1 95 ? -0.091 1.430 -6.397 1.00 95.56 95 LEU A N 1
ATOM 660 C CA . LEU A 1 95 ? -0.733 2.083 -5.250 1.00 95.56 95 LEU A CA 1
ATOM 661 C C . LEU A 1 95 ? -2.244 1.827 -5.205 1.00 95.56 95 LEU A C 1
ATOM 663 O O . LEU A 1 95 ? -2.768 1.593 -4.120 1.00 95.56 95 LEU A O 1
ATOM 667 N N . GLU A 1 96 ? -2.921 1.800 -6.357 1.00 95.56 96 GLU A N 1
ATOM 668 C CA . GLU A 1 96 ? -4.328 1.387 -6.480 1.00 95.56 96 GLU A CA 1
ATOM 669 C C . GLU A 1 96 ? -4.516 -0.035 -5.934 1.00 95.56 96 GLU A C 1
ATOM 671 O O . GLU A 1 96 ? -5.300 -0.258 -5.014 1.00 95.56 96 GLU A O 1
ATOM 676 N N . ARG A 1 97 ? -3.697 -0.989 -6.396 1.00 96.81 97 ARG A N 1
ATOM 677 C CA . ARG A 1 97 ? -3.789 -2.386 -5.955 1.00 96.81 97 ARG A CA 1
ATOM 678 C C . ARG A 1 97 ? -3.519 -2.569 -4.458 1.00 96.81 97 ARG A C 1
ATOM 680 O O . ARG A 1 97 ? -4.112 -3.464 -3.848 1.00 96.81 97 ARG A O 1
ATOM 687 N N . VAL A 1 98 ? -2.617 -1.771 -3.880 1.00 96.44 98 VAL A N 1
ATOM 688 C CA . VAL A 1 98 ? -2.349 -1.768 -2.432 1.00 96.44 98 VAL A CA 1
ATOM 689 C C . VAL A 1 98 ? -3.525 -1.154 -1.670 1.00 96.44 98 VAL A C 1
ATOM 691 O O . VAL A 1 98 ? -3.969 -1.744 -0.689 1.00 96.44 98 VAL A O 1
ATOM 694 N N . ALA A 1 99 ? -4.064 -0.019 -2.121 1.00 94.88 99 ALA A N 1
ATOM 695 C CA . ALA A 1 99 ? -5.225 0.612 -1.495 1.00 94.88 99 ALA A CA 1
ATOM 696 C C . ALA A 1 99 ? -6.438 -0.335 -1.469 1.00 94.88 99 ALA A C 1
ATOM 698 O O . ALA A 1 99 ? -7.076 -0.485 -0.427 1.00 94.88 99 ALA A O 1
ATOM 699 N N . ASP A 1 100 ? -6.692 -1.043 -2.571 1.00 94.44 100 ASP A N 1
ATOM 700 C CA . ASP A 1 100 ? -7.776 -2.024 -2.675 1.00 94.44 100 ASP A CA 1
ATOM 701 C C . ASP A 1 100 ? -7.587 -3.220 -1.730 1.00 94.44 100 ASP A C 1
ATOM 703 O O . ASP A 1 100 ? -8.554 -3.718 -1.153 1.00 94.44 100 ASP A O 1
ATOM 707 N N . ALA A 1 101 ? -6.345 -3.681 -1.535 1.00 94.12 101 ALA A N 1
ATOM 708 C CA . ALA A 1 101 ? -6.046 -4.773 -0.603 1.00 94.12 101 ALA A CA 1
ATOM 709 C C . ALA A 1 101 ? -6.292 -4.392 0.863 1.00 94.12 101 ALA A C 1
ATOM 711 O O . ALA A 1 101 ? -6.696 -5.243 1.658 1.00 94.12 101 ALA A O 1
ATOM 712 N N . LEU A 1 102 ? -6.005 -3.143 1.231 1.00 93.06 102 LEU A N 1
ATOM 713 C CA . LEU A 1 102 ? -6.011 -2.690 2.624 1.00 93.06 102 LEU A CA 1
ATOM 714 C C . LEU A 1 102 ? -7.342 -2.054 3.042 1.00 93.06 102 LEU A C 1
ATOM 716 O O . LEU A 1 102 ? -7.694 -2.081 4.220 1.00 93.06 102 LEU A O 1
ATOM 720 N N . GLY A 1 103 ? -8.106 -1.528 2.086 1.00 91.56 103 GLY A N 1
ATOM 721 C CA . GLY A 1 103 ? -9.372 -0.851 2.336 1.00 91.56 103 GLY A CA 1
ATOM 722 C C . GLY A 1 103 ? -9.210 0.580 2.865 1.00 91.56 103 GLY A C 1
ATOM 723 O O . GLY A 1 103 ? -8.118 1.084 3.108 1.00 91.56 103 GLY A O 1
ATOM 724 N N . HIS A 1 104 ? -10.340 1.265 3.047 1.00 92.38 104 HIS A N 1
ATOM 725 C CA . HIS A 1 104 ? -10.379 2.722 3.255 1.00 92.38 104 HIS A CA 1
ATOM 726 C C . HIS A 1 104 ? -9.984 3.213 4.654 1.00 92.38 104 HIS A C 1
ATOM 728 O O . HIS A 1 104 ? -9.897 4.419 4.865 1.00 92.38 104 HIS A O 1
ATOM 734 N N . ARG A 1 105 ? -9.791 2.302 5.611 1.00 93.56 105 ARG A N 1
ATOM 735 C CA . ARG A 1 105 ? -9.435 2.626 7.003 1.00 93.56 105 ARG A CA 1
ATOM 736 C C . ARG A 1 105 ? -7.973 2.352 7.327 1.00 93.56 105 ARG A C 1
ATOM 738 O O . ARG A 1 105 ? -7.603 2.264 8.492 1.00 93.56 105 ARG A O 1
ATOM 745 N N . ILE A 1 106 ? -7.161 2.175 6.288 1.00 94.94 106 ILE A N 1
ATOM 746 C CA . ILE A 1 106 ? -5.730 1.949 6.399 1.00 94.94 106 ILE A CA 1
ATOM 747 C C . ILE A 1 106 ? -5.003 3.052 5.641 1.00 94.94 106 ILE A C 1
ATOM 749 O O . ILE A 1 106 ? -5.348 3.394 4.508 1.00 94.94 106 ILE A O 1
ATOM 753 N N . ARG A 1 107 ? -3.969 3.585 6.282 1.00 95.50 107 ARG A N 1
ATOM 754 C CA . ARG A 1 107 ? -3.039 4.554 5.723 1.00 95.50 107 ARG A CA 1
ATOM 755 C C . ARG A 1 107 ? -1.639 3.975 5.793 1.00 95.50 107 ARG A C 1
ATOM 757 O O . ARG A 1 107 ? -1.224 3.482 6.840 1.00 95.50 107 ARG A O 1
ATOM 764 N N . VAL A 1 108 ? -0.921 4.028 4.680 1.00 96.12 108 VAL A N 1
ATOM 765 C CA . VAL A 1 108 ? 0.450 3.532 4.583 1.00 96.12 108 VAL A CA 1
ATOM 766 C C . VAL A 1 108 ? 1.365 4.660 4.149 1.00 96.12 108 VAL A C 1
ATOM 768 O O . VAL A 1 108 ? 1.124 5.286 3.119 1.00 96.12 108 VAL A O 1
ATOM 771 N N . ASP A 1 109 ? 2.430 4.876 4.911 1.00 94.94 109 ASP A N 1
ATOM 772 C CA . ASP A 1 109 ? 3.478 5.842 4.603 1.00 94.94 109 ASP A CA 1
ATOM 773 C C . ASP A 1 109 ? 4.810 5.088 4.479 1.00 94.94 109 ASP A C 1
ATOM 775 O O . ASP A 1 109 ? 5.266 4.415 5.406 1.00 94.94 109 ASP A O 1
ATOM 779 N N . VAL A 1 110 ? 5.436 5.160 3.310 1.00 93.06 110 VAL A N 1
ATOM 780 C CA . VAL A 1 110 ? 6.657 4.425 2.971 1.00 93.06 110 VAL A CA 1
ATOM 781 C C . VAL A 1 110 ? 7.789 5.411 2.814 1.00 93.06 110 VAL A C 1
ATOM 783 O O . VAL A 1 110 ? 7.682 6.338 2.020 1.00 93.06 110 VAL A O 1
ATOM 786 N N . ARG A 1 111 ? 8.895 5.173 3.513 1.00 89.75 111 ARG A N 1
ATOM 787 C CA . ARG A 1 111 ? 10.101 5.992 3.434 1.00 89.75 111 ARG A CA 1
ATOM 788 C C . ARG A 1 111 ? 11.316 5.128 3.153 1.00 89.75 111 ARG A C 1
ATOM 790 O O . ARG A 1 111 ? 11.521 4.107 3.811 1.00 89.75 111 ARG A O 1
ATOM 797 N N . TYR A 1 112 ? 12.157 5.557 2.221 1.00 86.00 112 TYR A N 1
ATOM 798 C CA . TYR A 1 112 ? 13.479 4.964 2.059 1.00 86.00 112 TYR A CA 1
ATOM 799 C C . TYR A 1 112 ? 14.482 5.569 3.050 1.00 86.00 112 TYR A C 1
ATOM 801 O O . TYR A 1 112 ? 14.636 6.785 3.151 1.00 86.00 112 TYR A O 1
ATOM 809 N N . GLU A 1 113 ? 15.183 4.706 3.775 1.00 82.94 113 GLU A N 1
ATOM 810 C CA . GLU A 1 113 ? 16.292 5.054 4.653 1.00 82.94 113 GLU A CA 1
ATOM 811 C C . GLU A 1 113 ? 17.580 4.521 4.016 1.00 82.94 113 GLU A C 1
ATOM 813 O O . GLU A 1 113 ? 17.844 3.311 4.006 1.00 82.94 113 GLU A O 1
ATOM 818 N N . ALA A 1 114 ? 18.384 5.429 3.456 1.00 74.12 114 ALA A N 1
ATOM 819 C CA . ALA A 1 114 ? 19.715 5.086 2.978 1.00 74.12 114 ALA A CA 1
ATOM 820 C C . ALA A 1 114 ? 20.564 4.576 4.152 1.00 74.12 114 ALA A C 1
ATOM 822 O O . ALA A 1 114 ? 20.486 5.100 5.268 1.00 74.12 114 ALA A O 1
ATOM 823 N N . ALA A 1 115 ? 21.379 3.547 3.910 1.00 66.50 115 ALA A N 1
ATOM 824 C CA . ALA A 1 115 ? 22.381 3.152 4.886 1.00 66.50 115 ALA A CA 1
ATOM 825 C C . ALA A 1 115 ? 23.309 4.353 5.099 1.00 66.50 115 ALA A C 1
ATOM 827 O O . ALA A 1 115 ? 23.876 4.866 4.133 1.00 66.50 115 ALA A O 1
ATOM 828 N N . ALA A 1 116 ? 23.427 4.825 6.344 1.00 60.94 116 ALA A N 1
ATOM 829 C CA . ALA A 1 116 ? 24.365 5.891 6.661 1.00 60.94 116 ALA A CA 1
ATOM 830 C C . ALA A 1 116 ? 25.751 5.484 6.133 1.00 60.94 116 ALA A C 1
ATOM 832 O O . ALA A 1 116 ? 26.142 4.326 6.334 1.00 60.94 116 ALA A O 1
ATOM 833 N N . PRO A 1 117 ? 26.489 6.380 5.452 1.00 53.78 117 PRO A N 1
ATOM 834 C CA . PRO A 1 117 ? 27.859 6.075 5.083 1.00 53.78 117 PRO A CA 1
ATOM 835 C C . PRO A 1 117 ? 28.592 5.715 6.374 1.00 53.78 117 PRO A C 1
ATOM 837 O O . PRO A 1 117 ? 28.563 6.479 7.340 1.00 53.78 117 PRO A O 1
ATOM 840 N N . SER A 1 118 ? 29.179 4.518 6.415 1.00 50.88 118 SER A N 1
ATOM 841 C CA . SER A 1 118 ? 30.037 4.067 7.511 1.00 50.88 118 SER A CA 1
ATOM 842 C C . SER A 1 118 ? 30.975 5.209 7.878 1.00 50.88 118 SER A C 1
ATOM 844 O O . SER A 1 118 ? 31.710 5.665 7.006 1.00 50.88 118 SER A O 1
ATOM 846 N N . SER A 1 119 ? 30.871 5.701 9.112 1.00 50.19 119 SER A N 1
ATOM 847 C CA . SER A 1 119 ? 31.418 6.969 9.588 1.00 50.19 119 SER A CA 1
ATOM 848 C C . SER A 1 119 ? 32.880 7.194 9.194 1.00 50.19 119 SER A C 1
ATOM 850 O O . SER A 1 119 ? 33.801 6.887 9.942 1.00 50.19 119 SER A O 1
ATOM 852 N N . GLY A 1 120 ? 33.087 7.773 8.021 1.00 46.72 120 GLY A N 1
ATOM 853 C CA . GLY A 1 120 ? 34.243 8.580 7.697 1.00 46.72 120 GLY A CA 1
ATOM 854 C C . GLY A 1 120 ? 33.723 9.996 7.646 1.00 46.72 120 GLY A C 1
ATOM 855 O O . GLY A 1 120 ? 33.323 10.455 6.584 1.00 46.72 120 GLY A O 1
ATOM 856 N N . THR A 1 121 ? 33.621 10.654 8.798 1.00 44.81 121 THR A N 1
ATOM 857 C CA . THR A 1 121 ? 33.336 12.087 8.847 1.00 44.81 121 THR A CA 1
ATOM 858 C C . THR A 1 121 ? 34.410 12.768 7.997 1.00 44.81 121 THR A C 1
ATOM 860 O O . THR A 1 121 ? 35.580 12.674 8.374 1.00 44.81 121 THR A O 1
ATOM 863 N N . PRO A 1 122 ? 34.104 13.427 6.862 1.00 43.53 122 PRO A N 1
ATOM 864 C CA . PRO A 1 122 ? 35.064 14.351 6.299 1.00 43.53 122 PRO A CA 1
ATOM 865 C C . PRO A 1 122 ? 35.110 15.516 7.281 1.00 43.53 122 PRO A C 1
ATOM 867 O O . PRO A 1 122 ? 34.246 16.392 7.283 1.00 43.53 122 PRO A O 1
ATOM 870 N N . THR A 1 123 ? 36.074 15.494 8.194 1.00 42.31 123 THR A N 1
ATOM 871 C CA . THR A 1 123 ? 36.463 16.695 8.916 1.00 42.31 123 THR A CA 1
ATOM 872 C C . THR A 1 123 ? 36.874 17.701 7.851 1.00 42.31 123 THR A C 1
ATOM 874 O O . THR A 1 123 ? 37.901 17.547 7.195 1.00 42.31 123 THR A O 1
ATOM 877 N N . ARG A 1 124 ? 36.042 18.722 7.638 1.00 51.50 124 ARG A N 1
ATOM 878 C CA . ARG A 1 124 ? 36.541 19.985 7.103 1.00 51.50 124 ARG A CA 1
ATOM 879 C C . ARG A 1 124 ? 37.587 20.472 8.108 1.00 51.50 124 ARG A C 1
ATOM 881 O O . ARG A 1 124 ? 37.368 20.323 9.312 1.00 51.50 124 ARG A O 1
ATOM 888 N N . ASP A 1 125 ? 38.687 21.032 7.619 1.00 56.22 125 ASP A N 1
ATOM 889 C CA . ASP A 1 125 ? 39.858 21.456 8.411 1.00 56.22 125 ASP A CA 1
ATOM 890 C C . ASP A 1 125 ? 39.529 22.467 9.543 1.00 56.22 125 ASP A C 1
ATOM 892 O O . ASP A 1 125 ? 40.373 22.783 10.372 1.00 56.22 125 ASP A O 1
ATOM 896 N N . ASP A 1 126 ? 38.277 22.934 9.628 1.00 58.53 126 ASP A N 1
ATOM 897 C CA . ASP A 1 126 ? 37.806 23.974 10.547 1.00 58.53 126 ASP A CA 1
ATOM 898 C C . ASP A 1 126 ? 37.016 23.463 11.774 1.00 58.53 126 ASP A C 1
ATOM 900 O O . ASP A 1 126 ? 36.477 24.264 12.536 1.00 58.53 126 ASP A O 1
ATOM 904 N N . GLY A 1 127 ? 36.896 22.148 12.000 1.00 47.25 127 GLY A N 1
ATOM 905 C CA . GLY A 1 127 ? 36.353 21.600 13.262 1.00 47.25 127 GLY A CA 1
ATOM 906 C C . GLY A 1 127 ? 34.863 21.865 13.551 1.00 47.25 127 GLY A C 1
ATOM 907 O O . GLY A 1 127 ? 34.381 21.551 14.640 1.00 47.25 127 GLY A O 1
ATOM 908 N N . VAL A 1 128 ? 34.108 22.402 12.592 1.00 45.53 128 VAL A N 1
ATOM 909 C CA . VAL A 1 128 ? 32.650 22.553 12.692 1.00 45.53 128 VAL A CA 1
ATOM 910 C C . VAL A 1 128 ? 31.989 21.283 12.144 1.00 45.53 128 VAL A C 1
ATOM 912 O O . VAL A 1 128 ? 32.276 20.914 11.001 1.00 45.53 128 VAL A O 1
ATOM 915 N N . PRO A 1 129 ? 31.106 20.595 12.899 1.00 45.12 129 PRO A N 1
ATOM 916 C CA . PRO A 1 129 ? 30.342 19.489 12.339 1.00 45.12 129 PRO A CA 1
ATOM 917 C C . PRO A 1 129 ? 29.525 20.023 11.165 1.00 45.12 129 PRO A C 1
ATOM 919 O O . PRO A 1 129 ? 28.738 20.958 11.326 1.00 45.12 129 PRO A O 1
ATOM 922 N N . ALA A 1 130 ? 29.736 19.447 9.980 1.00 43.28 130 ALA A N 1
ATOM 923 C CA . ALA A 1 130 ? 28.889 19.716 8.834 1.00 43.28 130 ALA A CA 1
ATOM 924 C C . ALA A 1 130 ? 27.448 19.417 9.257 1.00 43.28 130 ALA A C 1
ATOM 926 O O . ALA A 1 130 ? 27.099 18.274 9.562 1.00 43.28 130 ALA A O 1
ATOM 927 N N . ARG A 1 131 ? 26.627 20.465 9.337 1.00 40.91 131 ARG A N 1
ATOM 928 C CA . ARG A 1 131 ? 25.181 20.314 9.426 1.00 40.91 131 ARG A CA 1
ATOM 929 C C . ARG A 1 131 ? 24.791 19.486 8.196 1.00 40.91 131 ARG A C 1
ATOM 931 O O . ARG A 1 131 ? 25.262 19.822 7.107 1.00 40.91 131 ARG A O 1
ATOM 938 N N . PRO A 1 132 ? 24.043 18.380 8.331 1.00 44.28 132 PRO A N 1
ATOM 939 C CA . PRO A 1 132 ? 23.516 17.676 7.174 1.00 44.28 132 PRO A CA 1
ATOM 940 C C . PRO A 1 132 ? 22.428 18.561 6.553 1.00 44.28 132 PRO A C 1
ATOM 942 O O . PRO A 1 132 ? 21.237 18.331 6.728 1.00 44.28 132 PRO A O 1
ATOM 945 N N . ASP A 1 133 ? 22.855 19.626 5.881 1.00 41.00 133 ASP A N 1
ATOM 946 C CA . ASP A 1 133 ? 22.037 20.452 5.009 1.00 41.00 133 ASP A CA 1
ATOM 947 C C . ASP A 1 133 ? 21.850 19.631 3.733 1.00 41.00 133 ASP A C 1
ATOM 949 O O . ASP A 1 133 ? 22.634 19.671 2.787 1.00 41.00 133 ASP A O 1
ATOM 953 N N . GLY A 1 134 ? 20.866 18.748 3.823 1.00 39.12 134 GLY A N 1
ATOM 954 C CA . GLY A 1 134 ? 20.610 17.677 2.884 1.00 39.12 134 GLY A CA 1
ATOM 955 C C . GLY A 1 134 ? 19.560 16.763 3.484 1.00 39.12 134 GLY A C 1
ATOM 956 O O . GLY A 1 134 ? 19.812 15.581 3.714 1.00 39.12 134 GLY A O 1
ATOM 957 N N . GLU A 1 135 ? 18.380 17.321 3.756 1.00 39.56 135 GLU A N 1
ATOM 958 C CA . GLU A 1 135 ? 17.114 16.593 3.677 1.00 39.56 135 GLU A CA 1
ATOM 959 C C . GLU A 1 135 ? 17.007 16.073 2.237 1.00 39.56 135 GLU A C 1
ATOM 961 O O . GLU A 1 135 ? 16.335 16.638 1.388 1.00 39.56 135 GLU A O 1
ATOM 966 N N . ALA A 1 136 ? 17.833 15.078 1.915 1.00 43.34 136 ALA A N 1
ATOM 967 C CA . ALA A 1 136 ? 17.851 14.425 0.630 1.00 43.34 136 ALA A CA 1
ATOM 968 C C . ALA A 1 136 ? 16.499 13.744 0.533 1.00 43.34 136 ALA A C 1
ATOM 970 O O . ALA A 1 136 ? 16.289 12.777 1.267 1.00 43.34 136 ALA A O 1
ATOM 971 N N . ASP A 1 137 ? 15.611 14.342 -0.268 1.00 45.03 137 ASP A N 1
ATOM 972 C CA . ASP A 1 137 ? 14.286 13.879 -0.674 1.00 45.03 137 ASP A CA 1
ATOM 973 C C . ASP A 1 137 ? 14.101 12.404 -0.342 1.00 45.03 137 ASP A C 1
ATOM 975 O O . ASP A 1 137 ? 14.411 11.506 -1.130 1.00 45.03 137 ASP A O 1
ATOM 979 N N . ALA A 1 138 ? 13.682 12.136 0.896 1.00 53.72 138 ALA A N 1
ATOM 980 C CA . ALA A 1 138 ? 13.496 10.775 1.337 1.00 53.72 138 ALA A CA 1
ATOM 981 C C . ALA A 1 138 ? 12.261 10.315 0.582 1.00 53.72 138 ALA A C 1
ATOM 983 O O . ALA A 1 138 ? 11.158 10.741 0.923 1.00 53.72 138 ALA A O 1
ATOM 984 N N . TRP A 1 139 ? 12.459 9.539 -0.487 1.00 65.81 139 TRP A N 1
ATOM 985 C CA . TRP A 1 139 ? 11.381 9.090 -1.357 1.00 65.81 139 TRP A CA 1
ATOM 986 C C . TRP A 1 139 ? 10.227 8.580 -0.501 1.00 65.81 139 TRP A C 1
ATOM 988 O O . TRP A 1 139 ? 10.370 7.578 0.211 1.00 65.81 13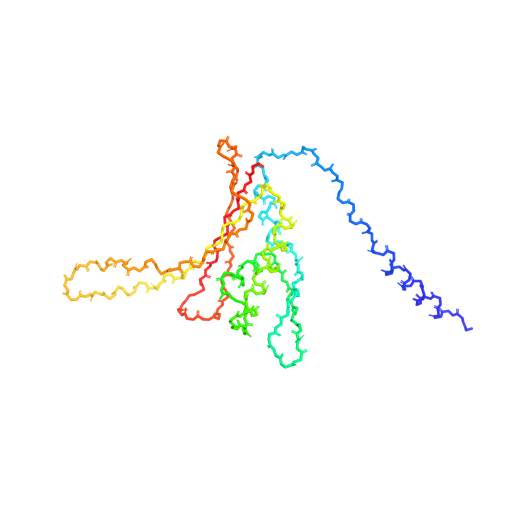9 TRP A O 1
ATOM 998 N N . THR A 1 140 ? 9.131 9.340 -0.523 1.00 80.25 140 THR A N 1
ATOM 999 C CA . THR A 1 140 ? 7.958 9.094 0.306 1.00 80.25 140 THR A CA 1
ATOM 1000 C C . THR A 1 140 ? 6.805 8.690 -0.595 1.00 80.25 140 THR A C 1
ATOM 1002 O O . THR A 1 140 ? 6.510 9.345 -1.598 1.00 80.25 140 THR A O 1
ATOM 1005 N N . VAL A 1 141 ? 6.181 7.566 -0.261 1.00 89.56 141 VAL A N 1
ATOM 1006 C CA . VAL A 1 141 ? 4.978 7.069 -0.926 1.00 89.56 141 VAL A CA 1
ATOM 1007 C C . VAL A 1 141 ? 3.886 6.926 0.108 1.00 89.56 141 VAL A C 1
ATOM 1009 O O . VAL A 1 141 ? 4.102 6.380 1.184 1.00 89.56 141 VAL A O 1
ATOM 1012 N N . GLU A 1 142 ? 2.711 7.405 -0.257 1.00 93.31 142 GLU A N 1
ATOM 1013 C CA . GLU A 1 142 ? 1.549 7.481 0.604 1.00 93.31 142 GLU A CA 1
ATOM 1014 C C . GLU A 1 142 ? 0.388 6.735 -0.057 1.00 93.31 142 GLU A C 1
ATOM 1016 O O . GLU A 1 142 ? 0.143 6.909 -1.253 1.00 93.31 142 GLU A O 1
ATOM 1021 N N . VAL A 1 143 ? -0.316 5.893 0.701 1.00 94.69 143 VAL A N 1
ATOM 1022 C CA . VAL A 1 143 ? -1.451 5.099 0.203 1.00 94.69 143 VAL A CA 1
ATOM 1023 C C . VAL A 1 143 ? -2.603 5.146 1.189 1.00 94.69 143 VAL A C 1
ATOM 1025 O O . VAL A 1 143 ? -2.408 4.900 2.375 1.00 94.69 143 VAL A O 1
ATOM 1028 N N . GLY A 1 144 ? -3.811 5.395 0.686 1.00 92.38 144 GLY A N 1
ATOM 1029 C CA . GLY A 1 144 ? -5.023 5.474 1.500 1.00 92.38 144 GLY A CA 1
ATOM 1030 C C . GLY A 1 144 ? -5.298 6.876 2.045 1.00 92.38 144 GLY A C 1
ATOM 1031 O O . GLY A 1 144 ? -4.509 7.810 1.867 1.00 92.38 144 GLY A O 1
ATOM 1032 N N . SER A 1 145 ? -6.462 7.028 2.672 1.00 90.69 145 SER A N 1
ATOM 1033 C CA . SER A 1 145 ? -6.930 8.299 3.233 1.00 90.69 145 SER A CA 1
ATOM 1034 C C . SER A 1 145 ? -6.219 8.629 4.542 1.00 90.69 145 SER A C 1
ATOM 1036 O O . SER A 1 145 ? -5.779 7.737 5.254 1.00 90.69 145 SER A O 1
ATOM 1038 N N . GLU A 1 146 ? -6.110 9.910 4.880 1.00 91.00 146 GLU A N 1
ATOM 1039 C CA . GLU A 1 146 ? -5.640 10.302 6.210 1.00 91.00 146 GLU A CA 1
ATOM 1040 C C . GLU A 1 146 ? -6.736 9.996 7.254 1.00 91.00 146 GLU A C 1
ATOM 1042 O O . GLU A 1 146 ? -7.919 10.231 6.964 1.00 91.00 146 GLU A O 1
ATOM 1047 N N . PRO A 1 147 ? -6.384 9.488 8.454 1.00 88.94 147 PRO A N 1
ATOM 1048 C CA . PRO A 1 147 ? -7.344 9.307 9.534 1.00 88.94 147 PRO A CA 1
ATOM 1049 C C . PRO A 1 147 ? -8.111 10.608 9.843 1.00 88.94 147 PRO A C 1
ATOM 1051 O O . PRO A 1 147 ? -7.500 11.679 9.911 1.00 88.94 147 PRO A O 1
ATOM 1054 N N . PRO A 1 148 ? -9.438 10.554 10.066 1.00 90.88 148 PRO A N 1
ATOM 1055 C CA . PRO A 1 148 ? -10.205 11.703 10.525 1.00 90.88 148 PRO A CA 1
ATOM 1056 C C . PRO A 1 148 ? -9.638 12.282 11.822 1.00 90.88 148 PRO A C 1
ATOM 1058 O O . PRO A 1 148 ? -9.149 11.559 12.692 1.00 90.88 148 PRO A O 1
ATOM 1061 N N . ALA A 1 149 ? -9.763 13.598 11.985 1.00 90.38 149 ALA A N 1
ATOM 1062 C CA . ALA A 1 149 ? -9.355 14.255 13.217 1.00 90.38 149 ALA A CA 1
ATOM 1063 C C . ALA A 1 149 ? -10.124 13.675 14.419 1.00 90.38 149 ALA A C 1
ATOM 1065 O O . ALA A 1 149 ? -11.354 13.682 14.436 1.00 90.38 149 ALA A O 1
ATOM 1066 N N . GLY A 1 150 ? -9.389 13.194 15.425 1.00 88.69 150 GLY A N 1
ATOM 1067 C CA . GLY A 1 150 ? -9.960 12.603 16.639 1.00 88.69 150 GLY A CA 1
ATOM 1068 C C . GLY A 1 150 ? -10.314 11.117 16.539 1.00 88.69 150 GLY A C 1
ATOM 1069 O O . GLY A 1 150 ? -10.917 10.602 17.474 1.00 88.69 150 GLY A O 1
ATOM 1070 N N . ALA A 1 151 ? -9.960 10.434 15.446 1.00 87.75 151 ALA A N 1
ATOM 1071 C CA . ALA A 1 151 ? -10.051 8.979 15.382 1.00 87.75 151 ALA A CA 1
ATOM 1072 C C . ALA A 1 151 ? -8.992 8.318 16.281 1.00 87.75 151 ALA A C 1
ATOM 1074 O O . ALA A 1 151 ? -7.863 8.808 16.384 1.00 87.75 151 ALA A O 1
ATOM 1075 N N . ASP A 1 152 ? -9.346 7.190 16.893 1.00 89.88 152 ASP A N 1
ATOM 1076 C CA . ASP A 1 152 ? -8.384 6.338 17.587 1.00 89.88 152 ASP A CA 1
ATOM 1077 C C . ASP A 1 152 ? -7.531 5.607 16.544 1.00 89.88 152 ASP A C 1
ATOM 1079 O O . ASP A 1 152 ? -8.050 4.845 15.729 1.00 89.88 152 ASP A O 1
ATOM 1083 N N . VAL A 1 153 ? -6.220 5.865 16.545 1.00 92.12 153 VAL A N 1
ATOM 1084 C CA . VAL A 1 153 ? -5.292 5.323 15.543 1.00 92.12 153 VAL A CA 1
ATOM 1085 C C . VAL A 1 153 ? -4.369 4.289 16.176 1.00 92.12 153 VAL A C 1
ATOM 1087 O O . VAL A 1 153 ? -3.593 4.604 17.079 1.00 92.12 153 VAL A O 1
ATOM 1090 N N . SER A 1 154 ? -4.389 3.073 15.634 1.00 93.31 154 SER A N 1
ATOM 1091 C CA . SER A 1 154 ? -3.352 2.064 15.870 1.00 93.31 154 SER A CA 1
ATOM 1092 C C . SER A 1 154 ? -2.279 2.175 14.789 1.00 93.31 154 SER A C 1
ATOM 1094 O O . SER A 1 154 ? -2.588 2.446 13.625 1.00 93.31 154 SER A O 1
ATOM 1096 N N . ALA A 1 155 ? -1.011 1.986 15.156 1.00 93.94 155 ALA A N 1
ATOM 1097 C CA . ALA A 1 155 ? 0.104 2.075 14.222 1.00 93.94 155 ALA A CA 1
ATOM 1098 C C . ALA A 1 155 ? 1.119 0.950 14.428 1.00 93.94 155 ALA A C 1
ATOM 1100 O O . ALA A 1 155 ? 1.455 0.587 15.554 1.00 93.94 155 ALA A O 1
ATOM 1101 N N . THR A 1 156 ? 1.664 0.450 13.324 1.00 95.69 156 THR A N 1
ATOM 1102 C CA . THR A 1 156 ? 2.782 -0.493 13.326 1.00 95.69 156 THR A CA 1
ATOM 1103 C C . THR A 1 156 ? 3.799 -0.121 12.253 1.00 95.69 156 THR A C 1
ATOM 1105 O O . THR A 1 156 ? 3.510 0.642 11.328 1.00 95.69 156 THR A O 1
ATOM 1108 N N . VAL A 1 157 ? 5.016 -0.641 12.385 1.00 96.00 157 VAL A N 1
ATOM 1109 C CA . VAL A 1 157 ? 6.120 -0.345 11.472 1.00 96.00 157 VAL A CA 1
ATOM 1110 C C . VAL A 1 157 ? 6.701 -1.643 10.934 1.00 96.00 157 VAL A C 1
ATOM 1112 O O . VAL A 1 157 ? 7.242 -2.452 11.685 1.00 96.00 157 VAL A O 1
ATOM 1115 N N . LEU A 1 158 ? 6.651 -1.796 9.615 1.00 94.31 158 LEU A N 1
ATOM 1116 C CA . LEU A 1 158 ? 7.317 -2.857 8.875 1.00 94.31 158 LEU A CA 1
ATOM 1117 C C . LEU A 1 158 ? 8.641 -2.323 8.311 1.00 94.31 158 LEU A C 1
ATOM 1119 O O . LEU A 1 158 ? 8.698 -1.242 7.724 1.00 94.31 158 LEU A O 1
ATOM 1123 N N . THR A 1 159 ? 9.719 -3.088 8.479 1.00 92.88 159 THR A N 1
ATOM 1124 C CA . THR A 1 159 ? 11.010 -2.795 7.841 1.00 92.88 159 THR A CA 1
ATOM 1125 C C . THR A 1 159 ? 11.237 -3.782 6.707 1.00 92.88 159 THR A C 1
ATOM 1127 O O . THR A 1 159 ? 11.319 -4.984 6.946 1.00 92.88 159 THR A O 1
ATOM 1130 N N . HIS A 1 160 ? 11.371 -3.276 5.484 1.00 88.94 160 HIS A N 1
ATOM 1131 C CA . HIS A 1 160 ? 11.631 -4.086 4.298 1.00 88.94 160 HIS A CA 1
ATOM 1132 C C . HIS A 1 160 ? 13.057 -3.829 3.780 1.00 88.94 160 HIS A C 1
ATOM 1134 O O . HIS A 1 160 ? 13.473 -2.668 3.680 1.00 88.94 160 HIS A O 1
ATOM 1140 N N . PRO A 1 161 ? 13.849 -4.870 3.469 1.00 85.88 161 PRO A N 1
ATOM 1141 C CA . PRO A 1 161 ? 15.201 -4.682 2.957 1.00 85.88 161 PRO A CA 1
ATOM 1142 C C . PRO A 1 161 ? 15.175 -3.952 1.609 1.00 85.88 161 PRO A C 1
ATOM 1144 O O . PRO A 1 161 ? 14.416 -4.294 0.709 1.00 85.88 161 PRO A O 1
ATOM 1147 N N . GLY A 1 162 ? 16.027 -2.944 1.442 1.00 74.94 162 GLY A N 1
ATOM 1148 C CA . GLY A 1 162 ? 16.228 -2.310 0.145 1.00 74.94 162 GLY A CA 1
ATOM 1149 C C . GLY A 1 162 ? 17.040 -3.213 -0.781 1.00 74.94 162 GLY A C 1
ATOM 1150 O O . GLY A 1 162 ? 17.965 -3.906 -0.349 1.00 74.94 162 GLY A O 1
ATOM 1151 N N . SER A 1 163 ? 16.734 -3.199 -2.079 1.00 65.81 163 SER A N 1
ATOM 1152 C CA . SER A 1 163 ? 17.525 -3.954 -3.055 1.00 65.81 163 SER A CA 1
ATOM 1153 C C . SER A 1 163 ? 18.886 -3.281 -3.296 1.00 65.81 163 SER A C 1
ATOM 1155 O O . SER A 1 163 ? 18.980 -2.053 -3.305 1.00 65.81 163 SER A O 1
ATOM 1157 N N . ARG A 1 164 ? 19.937 -4.094 -3.506 1.00 56.38 164 ARG A N 1
ATOM 1158 C CA . ARG A 1 164 ? 21.350 -3.682 -3.705 1.00 56.38 164 ARG A CA 1
ATOM 1159 C C . ARG A 1 164 ? 21.636 -2.929 -5.016 1.00 56.38 164 ARG A C 1
ATOM 1161 O O . ARG A 1 164 ? 22.791 -2.632 -5.307 1.00 56.38 164 ARG A O 1
ATOM 1168 N N . ARG A 1 165 ? 20.628 -2.687 -5.858 1.00 53.62 165 ARG A N 1
ATOM 1169 C CA . ARG A 1 165 ? 20.815 -1.983 -7.131 1.00 53.62 165 ARG A CA 1
ATOM 1170 C C . ARG A 1 165 ? 20.697 -0.478 -6.870 1.00 53.62 165 ARG A C 1
ATOM 1172 O O . ARG A 1 165 ? 19.586 -0.020 -6.654 1.00 53.62 165 ARG A O 1
ATOM 1179 N N . HIS A 1 166 ? 21.839 0.211 -6.934 1.00 43.44 166 HIS A N 1
ATOM 1180 C CA . HIS A 1 166 ? 22.115 1.660 -6.852 1.00 43.44 166 HIS A CA 1
ATOM 1181 C C . HIS A 1 166 ? 22.749 2.186 -5.548 1.00 43.44 166 HIS A C 1
ATOM 1183 O O . HIS A 1 166 ? 22.141 2.151 -4.486 1.00 43.44 166 HIS A O 1
ATOM 1189 N N . GLU A 1 167 ? 23.991 2.657 -5.736 1.00 45.19 167 GLU A N 1
ATOM 1190 C CA . GLU A 1 167 ? 24.854 3.552 -4.948 1.00 45.19 167 GLU A CA 1
ATOM 1191 C C . GLU A 1 167 ? 24.952 3.404 -3.422 1.00 45.19 167 GLU A C 1
ATOM 1193 O O . GLU A 1 167 ? 24.017 3.635 -2.663 1.00 45.19 167 GLU A O 1
ATOM 1198 N N . GLY A 1 168 ? 26.182 3.138 -2.971 1.00 48.31 168 GLY A N 1
ATOM 1199 C CA . GLY A 1 168 ? 26.581 3.244 -1.571 1.00 48.31 168 GLY A CA 1
ATOM 1200 C C . GLY A 1 168 ? 26.803 1.893 -0.904 1.00 48.31 168 GLY A C 1
ATOM 1201 O O . GLY A 1 168 ? 26.117 0.909 -1.152 1.00 48.31 168 GLY A O 1
ATOM 1202 N N . THR A 1 169 ? 27.808 1.843 -0.042 1.00 50.00 169 THR A N 1
ATOM 1203 C CA . THR A 1 169 ? 28.388 0.664 0.617 1.00 50.00 169 THR A CA 1
ATOM 1204 C C . THR A 1 169 ? 27.472 -0.045 1.634 1.00 50.00 169 THR A C 1
ATOM 1206 O O . THR A 1 169 ? 27.962 -0.787 2.484 1.00 50.00 169 THR A O 1
ATOM 1209 N N . GLY A 1 170 ? 26.145 0.116 1.549 1.00 57.00 170 GLY A N 1
ATOM 1210 C CA . GLY A 1 170 ? 25.186 -0.538 2.439 1.00 57.00 170 GLY A CA 1
ATOM 1211 C C . GLY A 1 170 ? 23.828 -0.816 1.792 1.00 57.00 170 GLY A C 1
ATOM 1212 O O . GLY A 1 170 ? 23.331 -0.052 0.970 1.00 57.00 170 GLY A O 1
ATOM 1213 N N . THR A 1 171 ? 23.195 -1.921 2.190 1.00 67.31 171 THR A N 1
ATOM 1214 C CA . THR A 1 171 ? 21.774 -2.178 1.916 1.00 67.31 171 THR A CA 1
ATOM 1215 C C . THR A 1 171 ? 20.936 -1.166 2.691 1.00 67.31 171 THR A C 1
ATOM 1217 O O . THR A 1 171 ? 20.760 -1.319 3.900 1.00 67.31 171 THR A O 1
ATOM 1220 N N . GLY A 1 172 ? 20.434 -0.127 2.017 1.00 77.12 172 GLY A N 1
ATOM 1221 C CA . GLY A 1 172 ? 19.375 0.716 2.576 1.00 77.12 172 GLY A CA 1
ATOM 1222 C C . GLY A 1 172 ? 18.117 -0.103 2.882 1.00 77.12 172 GLY A C 1
ATOM 1223 O O . GLY A 1 172 ? 18.017 -1.275 2.513 1.00 77.12 172 GLY A O 1
ATOM 1224 N N . ARG A 1 173 ? 17.145 0.495 3.564 1.00 88.31 173 ARG A N 1
ATOM 1225 C CA . ARG A 1 173 ? 15.896 -0.174 3.959 1.00 88.31 173 ARG A CA 1
ATOM 1226 C C . ARG A 1 173 ? 14.699 0.726 3.716 1.00 88.31 173 ARG A C 1
ATOM 1228 O O . ARG A 1 173 ? 14.827 1.944 3.720 1.00 88.31 173 ARG A O 1
ATOM 1235 N N . PHE A 1 174 ? 13.538 0.126 3.528 1.00 89.44 174 PHE A N 1
ATOM 1236 C CA . PHE A 1 174 ? 12.271 0.836 3.517 1.00 89.44 174 PHE A CA 1
ATOM 1237 C C . PHE A 1 174 ? 11.612 0.696 4.877 1.00 89.44 174 PHE A C 1
ATOM 1239 O O . PHE A 1 174 ? 11.470 -0.411 5.399 1.00 89.44 174 PHE A O 1
ATOM 1246 N N . ARG A 1 175 ? 11.202 1.826 5.437 1.00 92.69 175 ARG A N 1
ATOM 1247 C CA . ARG A 1 175 ? 10.346 1.893 6.609 1.00 92.69 175 ARG A CA 1
ATOM 1248 C C . ARG A 1 175 ? 8.921 2.131 6.131 1.00 92.69 175 ARG A C 1
ATOM 1250 O O . ARG A 1 175 ? 8.650 3.153 5.510 1.00 92.69 175 ARG A O 1
ATOM 1257 N N . ILE A 1 176 ? 8.038 1.181 6.404 1.00 94.50 176 ILE A N 1
ATOM 1258 C CA . ILE A 1 176 ? 6.627 1.210 6.022 1.00 94.50 176 ILE A CA 1
ATOM 1259 C C . ILE A 1 176 ? 5.825 1.384 7.310 1.00 94.50 176 ILE A C 1
ATOM 1261 O O . ILE A 1 176 ? 5.797 0.493 8.157 1.00 94.50 176 ILE A O 1
ATOM 1265 N N . VAL A 1 177 ? 5.227 2.555 7.489 1.00 96.12 177 VAL A N 1
ATOM 1266 C CA . VAL A 1 177 ? 4.355 2.874 8.620 1.00 96.12 177 VAL A CA 1
ATOM 1267 C C . VAL A 1 177 ? 2.925 2.579 8.200 1.00 96.12 177 VAL A C 1
ATOM 1269 O O . VAL A 1 177 ? 2.461 3.101 7.193 1.00 96.12 177 VAL A O 1
ATOM 1272 N N . VAL A 1 178 ? 2.237 1.741 8.966 1.00 95.88 178 VAL A N 1
ATOM 1273 C CA . VAL A 1 178 ? 0.846 1.358 8.719 1.00 95.88 178 VAL A CA 1
ATOM 1274 C C . VAL A 1 178 ? 0.003 1.906 9.854 1.00 95.88 178 VAL A C 1
ATOM 1276 O O . VAL A 1 178 ? 0.306 1.650 11.019 1.00 95.88 178 VAL A O 1
ATOM 1279 N N . ARG A 1 179 ? -1.032 2.670 9.516 1.00 94.88 179 ARG A N 1
ATOM 1280 C CA . ARG A 1 179 ? -1.969 3.305 10.444 1.00 94.88 179 ARG A CA 1
ATOM 1281 C C . ARG A 1 179 ? -3.380 2.811 10.148 1.00 94.88 179 ARG A C 1
ATOM 1283 O O . ARG A 1 179 ? -3.757 2.735 8.982 1.00 94.88 179 ARG A O 1
ATOM 1290 N N . ALA A 1 180 ? -4.142 2.488 11.186 1.00 93.75 180 ALA A N 1
ATOM 1291 C CA . ALA A 1 180 ? -5.512 1.989 11.084 1.00 93.75 180 ALA A CA 1
ATOM 1292 C C . ALA A 1 180 ? -6.443 2.720 12.061 1.00 93.75 180 ALA A C 1
ATOM 1294 O O . ALA A 1 180 ? -5.992 3.063 13.156 1.00 93.75 180 ALA A O 1
ATOM 1295 N N . TRP A 1 181 ? -7.705 2.936 11.669 1.00 91.94 181 TRP A N 1
ATOM 1296 C CA . TRP A 1 181 ? -8.741 3.604 12.476 1.00 91.94 181 TRP A CA 1
ATOM 1297 C C . TRP A 1 181 ? -10.165 3.072 12.219 1.00 91.94 181 TRP A C 1
ATOM 1299 O O . TRP A 1 181 ? -10.360 2.196 11.345 1.00 91.94 181 TRP A O 1
#

Sequence (181 aa):
MTSTVLDVTVMLLCVSASVVTLGAAGGGAETGEYAAVDAADRIATETATVTYEVDGEDHGSRTVHATLAELLAMSARGAPGVDGDGGDRFRSRALERVADALGHRIRVDVRYEAAAPSSGTPTRDDGVPARPDGEADAWTVEVGSEPPAGADVSATVLTHPGSRRHEGTGTGRFRIVVRAW

Foldseek 3Di:
DPPPVVVVVVVVVVVVVVPPPPPPDDDDDDPDECLQVVLLVQQVPPKDKFKFFADDPVRDIDIDIDGLVVLVLCLLVFPPPGDPPRSVRSNVRSLVVSCVSSDQFKKKKKWWFDDDAPDPQPPDPPPDRPDCPPPPPGRIDIHHDDDPPPDRKDKDWDKAWADPPDDDDDTIIMIMMMIGD

InterPro domains:
  IPR055708 Protein of unknown function DUF7284 [PF23955] (6-159)

pLDDT: mean 74.77, std 20.22, range [35.5, 96.88]